Protein AF-A0A7S0YW14-F1 (afdb_monomer)

Radius of gyration: 17.93 Å; Cα contacts (8 Å, |Δi|>4): 152; chains: 1; bounding box: 50×51×45 Å

Solvent-accessible surface area (backbone atoms only — not comparable to full-atom values): 6586 Å² total; per-residue (Å²): 134,86,86,82,84,74,94,81,81,84,71,78,81,63,76,82,72,55,86,78,50,32,82,62,97,56,92,57,55,74,37,61,29,30,43,82,44,90,97,50,96,56,66,44,50,29,31,27,58,33,33,28,51,52,94,77,30,90,44,63,33,88,90,76,75,38,75,34,35,38,36,33,27,44,46,72,52,85,93,49,74,70,47,76,38,43,66,72,53,52,56,52,15,32,53,49,29,52,54,52,53,53,56,56,58,78,73,108

Secondary structure (DSSP, 8-state):
------------------TT-BSSS-TTTT-EEEE--TT-SSPEEEEEEEEE-TTT---B-TTTSSB--EEEEEESSTTSPPEEEEHHHHHHHHHHHHHHHHHHHTT-

Foldseek 3Di:
DDDDDDDDDPPPPPQPPPPQWDQDDDPQAQAKFWADDPPDPGTFIWGFRTKRDQVRAPDQDPVPRHRFIWTWTDTPPPVDRIDIDGPVRSVVRSVVVVVVVVVVVVVD

Sequence (108 aa):
GEGGAARALVESLEDEVDED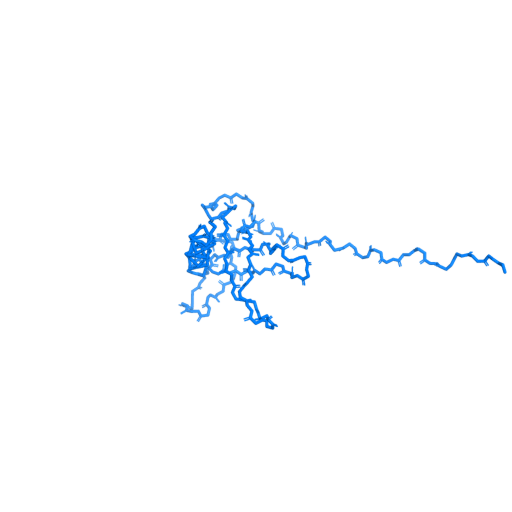FQTTGSQYLGKRVRIAVQGRAKQCEGTVKWYLPLETSDYISEHTGKQAALWRVKFDDPELTNQDVEEFEVRQAMVDWAKAEAQRRSKT

Organism: NCBI:txid464990

Nearest PDB structures (foldseek):
  6vyj-assembly1_A  TM=5.681E-01  e=5.576E-02  Homo sapiens
  7xpk-assembly2_C  TM=5.532E-01  e=7.025E-01  Oryza sativa Japonica Group

Structure (mmCIF, N/CA/C/O backbone):
data_AF-A0A7S0YW14-F1
#
_entry.id   AF-A0A7S0YW14-F1
#
loop_
_atom_site.group_PDB
_atom_site.id
_atom_site.type_symbol
_atom_site.label_atom_id
_atom_site.label_alt_id
_atom_site.label_comp_id
_atom_site.label_asym_id
_atom_site.label_entity_id
_atom_site.label_seq_id
_atom_site.pdbx_PDB_ins_code
_atom_site.Cartn_x
_atom_site.Cartn_y
_atom_site.Cartn_z
_atom_site.occupancy
_atom_site.B_iso_or_equiv
_atom_site.auth_seq_id
_atom_site.auth_comp_id
_atom_site.auth_asym_id
_atom_site.auth_atom_id
_atom_site.pdbx_PDB_model_num
ATOM 1 N N . GLY A 1 1 ? 37.634 -36.230 -0.425 1.00 38.38 1 GLY A N 1
ATOM 2 C CA . GLY A 1 1 ? 36.353 -36.905 -0.672 1.00 38.38 1 GLY A CA 1
ATOM 3 C C . GLY A 1 1 ? 35.489 -36.684 0.538 1.00 38.38 1 GLY A C 1
ATOM 4 O O . GLY A 1 1 ? 36.036 -36.747 1.626 1.00 38.38 1 GLY A O 1
ATOM 5 N N . GLU A 1 2 ? 34.207 -36.416 0.284 1.00 40.09 2 GLU A N 1
ATOM 6 C CA . GLU A 1 2 ? 33.093 -36.367 1.246 1.00 40.09 2 GLU A CA 1
ATOM 7 C C . GLU A 1 2 ? 33.162 -35.184 2.235 1.00 40.09 2 GLU A C 1
ATOM 9 O O . GLU A 1 2 ? 34.087 -35.056 3.019 1.00 40.09 2 GLU A O 1
ATOM 14 N N . GLY A 1 3 ? 32.270 -34.195 2.213 1.00 43.06 3 GLY A N 1
ATOM 15 C CA . GLY A 1 3 ? 30.886 -34.179 1.748 1.00 43.06 3 GLY A CA 1
ATOM 16 C C . GLY A 1 3 ? 29.997 -33.906 2.959 1.00 43.06 3 GLY A C 1
ATOM 17 O O . GLY A 1 3 ? 29.958 -34.716 3.874 1.00 43.06 3 GLY A O 1
ATOM 18 N N . GLY A 1 4 ? 29.297 -32.768 2.961 1.00 43.59 4 GLY A N 1
ATOM 19 C CA . GLY A 1 4 ? 28.251 -32.488 3.950 1.00 43.59 4 GLY A CA 1
ATOM 20 C C . GLY A 1 4 ? 28.549 -31.355 4.931 1.00 43.59 4 GLY A C 1
ATOM 21 O O . GLY A 1 4 ? 28.349 -31.517 6.129 1.00 43.59 4 GLY A O 1
ATOM 22 N N . ALA A 1 5 ? 28.978 -30.188 4.444 1.00 50.59 5 ALA A N 1
ATOM 23 C CA . ALA A 1 5 ? 28.853 -28.965 5.230 1.00 50.59 5 ALA A CA 1
ATOM 24 C C . ALA A 1 5 ? 27.425 -28.415 5.080 1.00 50.59 5 ALA A C 1
ATOM 26 O O . ALA A 1 5 ? 27.030 -27.966 4.008 1.00 50.59 5 ALA A O 1
ATOM 27 N N . ALA A 1 6 ? 26.678 -28.501 6.179 1.00 50.09 6 ALA A N 1
ATOM 28 C CA . ALA A 1 6 ? 25.626 -27.574 6.587 1.00 50.09 6 ALA A CA 1
ATOM 29 C C . ALA A 1 6 ? 24.514 -27.261 5.566 1.00 50.09 6 ALA A C 1
ATOM 31 O O . ALA A 1 6 ? 24.421 -26.184 4.985 1.00 50.09 6 ALA A O 1
ATOM 32 N N . ARG A 1 7 ? 23.564 -28.193 5.478 1.00 52.81 7 ARG A N 1
ATOM 33 C CA . ARG A 1 7 ? 22.149 -27.871 5.264 1.00 52.81 7 ARG A CA 1
ATOM 34 C C . ARG A 1 7 ? 21.638 -27.176 6.538 1.00 52.81 7 ARG A C 1
ATOM 36 O O . ARG A 1 7 ? 21.420 -27.873 7.520 1.00 52.81 7 ARG A O 1
ATOM 43 N N . ALA A 1 8 ? 21.498 -25.850 6.539 1.00 51.41 8 ALA A N 1
ATOM 44 C CA . ALA A 1 8 ? 20.582 -25.088 7.405 1.00 51.41 8 ALA A CA 1
ATOM 45 C C . ALA A 1 8 ? 20.823 -23.583 7.224 1.00 51.41 8 ALA A C 1
ATOM 47 O O . ALA A 1 8 ? 21.791 -23.058 7.759 1.00 51.41 8 ALA A O 1
ATOM 48 N N . LEU A 1 9 ? 19.954 -22.933 6.448 1.00 46.62 9 LEU A N 1
ATOM 49 C CA . LEU A 1 9 ? 19.482 -21.547 6.607 1.00 46.62 9 LEU A CA 1
ATOM 50 C C . LEU A 1 9 ? 18.538 -21.258 5.429 1.00 46.62 9 LEU A C 1
ATOM 52 O O . LEU A 1 9 ? 18.777 -20.408 4.582 1.00 46.62 9 LEU A O 1
ATOM 56 N N . VAL A 1 10 ? 17.464 -22.047 5.341 1.00 50.62 10 VAL A N 1
ATOM 57 C CA . VAL A 1 10 ? 16.211 -21.499 4.817 1.00 50.62 10 VAL A CA 1
ATOM 58 C C . VAL A 1 10 ? 15.578 -20.875 6.048 1.00 50.62 10 VAL A C 1
ATOM 60 O O . VAL A 1 10 ? 14.824 -21.525 6.763 1.00 50.62 10 VAL A O 1
ATOM 63 N N . GLU A 1 11 ? 16.052 -19.681 6.393 1.00 47.19 11 GLU A N 1
ATOM 64 C CA . GLU A 1 11 ? 15.352 -18.825 7.339 1.00 47.19 11 GLU A CA 1
ATOM 65 C C . GLU A 1 11 ? 14.028 -18.495 6.652 1.00 47.19 1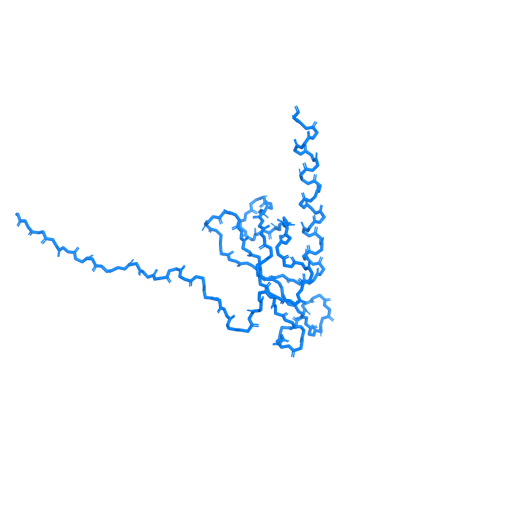1 GLU A C 1
ATOM 67 O O . GLU A 1 11 ? 14.019 -17.943 5.550 1.00 47.19 11 GLU A O 1
ATOM 72 N N . SER A 1 12 ? 12.939 -19.016 7.216 1.00 47.25 12 SER A N 1
ATOM 73 C CA . SER A 1 12 ? 11.574 -18.821 6.748 1.00 47.25 12 SER A CA 1
ATOM 74 C C . SER A 1 12 ? 11.333 -17.341 6.451 1.00 47.25 12 SER A C 1
ATOM 76 O O . SER A 1 12 ? 11.064 -16.561 7.354 1.00 47.25 12 SER A O 1
ATOM 78 N N . LEU A 1 13 ? 11.371 -16.968 5.169 1.00 49.25 13 LEU A N 1
ATOM 79 C CA . LEU A 1 13 ? 10.756 -15.752 4.624 1.00 49.25 13 LEU A CA 1
ATOM 80 C C . LEU A 1 13 ? 9.229 -15.915 4.616 1.00 49.25 13 LEU A C 1
ATOM 82 O O . LEU A 1 13 ? 8.556 -15.696 3.607 1.00 49.25 13 LEU A O 1
ATOM 86 N N . GLU A 1 14 ? 8.678 -16.393 5.724 1.00 51.53 14 GLU A N 1
ATOM 87 C CA . GLU A 1 14 ? 7.260 -16.264 5.981 1.00 51.53 14 GLU A CA 1
ATOM 88 C C . GLU A 1 14 ? 7.083 -14.778 6.268 1.00 51.53 14 GLU A C 1
ATOM 90 O O . GLU A 1 14 ? 7.510 -14.304 7.314 1.00 51.53 14 GLU A O 1
ATOM 95 N N . ASP A 1 15 ? 6.583 -14.041 5.263 1.00 54.50 15 ASP A N 1
ATOM 96 C CA . ASP A 1 15 ? 5.990 -12.711 5.420 1.00 54.50 15 ASP A CA 1
ATOM 97 C C . ASP A 1 15 ? 5.338 -12.684 6.815 1.00 54.50 15 ASP A C 1
ATOM 99 O O . ASP A 1 15 ? 4.329 -13.368 6.990 1.00 54.50 15 ASP A O 1
ATOM 103 N N . GLU A 1 16 ? 5.932 -12.008 7.809 1.00 53.94 16 GLU A N 1
ATOM 104 C CA . GLU A 1 16 ? 5.355 -11.903 9.153 1.00 53.94 16 GLU A CA 1
ATOM 105 C C . GLU A 1 16 ? 4.015 -11.182 8.994 1.00 53.94 16 GLU A C 1
ATOM 107 O O . GLU A 1 16 ? 3.923 -9.952 8.903 1.00 53.94 16 GLU A O 1
ATOM 112 N N . VAL A 1 17 ? 2.956 -11.976 8.829 1.00 59.25 17 VAL A N 1
ATOM 113 C CA . VAL A 1 17 ? 1.585 -11.500 8.844 1.00 59.25 17 VAL A CA 1
ATOM 114 C C . VAL A 1 17 ? 1.325 -11.176 10.296 1.00 59.25 17 VAL A C 1
ATOM 116 O O . VAL A 1 17 ? 0.960 -12.041 11.083 1.00 59.25 17 VAL A O 1
ATOM 119 N N . ASP A 1 18 ? 1.610 -9.926 10.624 1.00 74.38 18 ASP A N 1
ATOM 120 C CA . ASP A 1 18 ? 1.223 -9.292 11.868 1.00 74.38 18 ASP A CA 1
ATOM 121 C C . ASP A 1 18 ? -0.231 -9.683 12.190 1.00 74.38 18 ASP A C 1
ATOM 123 O O . ASP A 1 18 ? -1.120 -9.520 11.343 1.00 74.38 18 ASP A O 1
ATOM 127 N N . GLU A 1 19 ? -0.444 -10.313 13.351 1.00 77.81 19 GLU A N 1
ATOM 128 C CA . GLU A 1 19 ? -1.689 -11.021 13.693 1.00 77.81 19 GLU A CA 1
ATOM 129 C C . GLU A 1 19 ? -2.909 -10.084 13.692 1.00 77.81 19 GLU A C 1
ATOM 131 O O . GLU A 1 19 ? -4.045 -10.532 13.513 1.00 77.81 19 GLU A O 1
ATOM 136 N N . ASP A 1 20 ? -2.672 -8.777 13.807 1.00 88.44 20 ASP A N 1
ATOM 137 C CA . ASP A 1 20 ? -3.699 -7.737 13.820 1.00 88.44 20 ASP A CA 1
ATOM 138 C C . ASP A 1 20 ? -4.260 -7.406 12.424 1.00 88.44 20 ASP A C 1
ATOM 140 O O . ASP A 1 20 ? -5.335 -6.807 12.288 1.00 88.44 20 ASP A O 1
ATOM 144 N N . PHE A 1 21 ? -3.574 -7.818 11.354 1.00 94.75 21 PHE A N 1
ATOM 145 C CA . PHE A 1 21 ? -3.999 -7.548 9.985 1.00 94.75 21 PHE A CA 1
ATOM 146 C C . PHE A 1 21 ? -5.050 -8.550 9.492 1.00 94.75 21 PHE A C 1
ATOM 148 O O . PHE A 1 21 ? -4.829 -9.752 9.342 1.00 94.75 21 PHE A O 1
ATOM 155 N N . GLN A 1 22 ? -6.208 -8.021 9.109 1.00 96.44 22 GLN A N 1
ATOM 156 C CA . GLN A 1 22 ? -7.346 -8.790 8.625 1.00 96.44 22 GLN A CA 1
ATOM 157 C C . GLN A 1 22 ? -7.284 -9.014 7.110 1.00 96.44 22 GLN A C 1
ATOM 159 O O . GLN A 1 22 ? -6.816 -8.176 6.338 1.00 96.44 22 GLN A O 1
ATOM 164 N N . THR A 1 23 ? -7.834 -10.140 6.655 1.00 96.50 23 THR A N 1
ATOM 165 C CA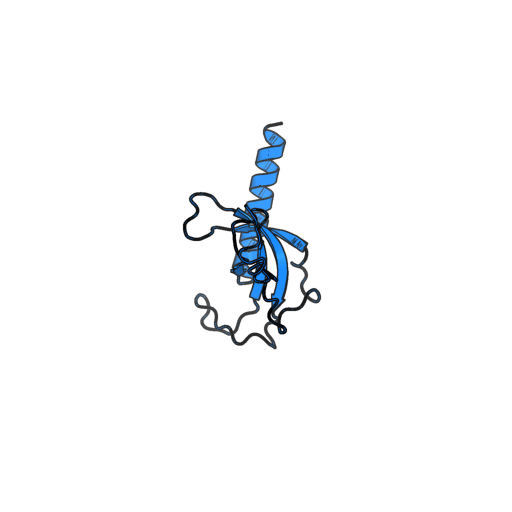 . THR A 1 23 ? -7.975 -10.482 5.224 1.00 96.50 23 THR A CA 1
ATOM 166 C C . THR A 1 23 ? -9.403 -10.290 4.699 1.00 96.50 23 THR A C 1
ATOM 168 O O . THR A 1 23 ? -9.705 -10.621 3.552 1.00 96.50 23 THR A O 1
ATOM 171 N N . THR A 1 24 ? -10.288 -9.721 5.523 1.00 96.00 24 THR A N 1
ATOM 172 C CA . THR A 1 24 ? -11.688 -9.393 5.210 1.00 96.00 24 THR A CA 1
ATOM 173 C C . THR A 1 24 ? -12.069 -8.032 5.806 1.00 96.00 24 THR A C 1
ATOM 175 O O . THR A 1 24 ? -11.285 -7.436 6.532 1.00 96.00 24 THR A O 1
ATOM 178 N N . GLY A 1 25 ? -13.267 -7.520 5.502 1.00 95.75 25 GLY A N 1
ATOM 179 C CA . GLY A 1 25 ? -13.813 -6.312 6.149 1.00 95.75 25 GLY A CA 1
ATOM 180 C C . GLY A 1 25 ? -13.523 -4.983 5.439 1.00 95.75 25 GLY A C 1
ATOM 181 O O . GLY A 1 25 ? -14.199 -3.998 5.707 1.00 95.75 25 GLY A O 1
ATOM 182 N N . SER A 1 26 ? -12.609 -4.959 4.465 1.00 97.31 26 SER A N 1
ATOM 183 C CA . SER A 1 26 ? -12.321 -3.778 3.639 1.00 97.31 26 SER A CA 1
ATOM 184 C C . SER A 1 26 ? -12.696 -3.989 2.168 1.00 97.31 26 SER A C 1
ATOM 186 O O . SER A 1 26 ? -12.345 -4.997 1.553 1.00 97.31 26 SER A O 1
ATOM 188 N N . GLN A 1 27 ? -13.334 -2.985 1.558 1.00 97.75 27 GLN A N 1
ATOM 189 C CA . GLN A 1 27 ? -13.665 -2.970 0.124 1.00 97.75 27 GLN A CA 1
ATOM 190 C C . GLN A 1 27 ? -12.439 -2.890 -0.807 1.00 97.75 27 GLN A C 1
ATOM 192 O O . GLN A 1 27 ? -12.550 -3.151 -2.010 1.00 97.75 27 GLN A O 1
ATOM 197 N N . TYR A 1 28 ? -11.278 -2.503 -0.270 1.00 98.25 28 TYR A N 1
ATOM 198 C CA . TYR A 1 28 ? -10.045 -2.364 -1.044 1.00 98.25 28 TYR A CA 1
ATOM 199 C C . TYR A 1 28 ? -9.241 -3.665 -1.124 1.00 98.25 28 TYR A C 1
ATOM 201 O O . TYR A 1 28 ? -8.318 -3.754 -1.928 1.00 98.25 28 TYR A O 1
ATOM 209 N N . LEU A 1 29 ? -9.597 -4.692 -0.349 1.00 98.31 29 LEU A N 1
ATOM 210 C CA . LEU A 1 29 ? -8.938 -5.996 -0.415 1.00 98.31 29 LEU A CA 1
ATOM 211 C C . LEU A 1 29 ? -9.067 -6.607 -1.821 1.00 98.31 29 LEU A C 1
ATOM 213 O O . LEU A 1 29 ? -10.120 -6.559 -2.460 1.00 98.31 29 LEU A O 1
ATOM 217 N N . GLY A 1 30 ? -7.962 -7.153 -2.329 1.00 98.12 30 GLY A N 1
ATOM 218 C CA . GLY A 1 30 ? -7.853 -7.718 -3.675 1.00 98.12 30 GLY A CA 1
ATOM 219 C C . GLY A 1 30 ? -7.749 -6.686 -4.803 1.00 98.12 30 GLY A C 1
ATOM 220 O O . GLY A 1 30 ? -7.597 -7.075 -5.963 1.00 98.12 30 GLY A O 1
ATOM 221 N N . LYS A 1 31 ? -7.815 -5.379 -4.513 1.00 98.56 31 LYS A N 1
ATOM 222 C CA . LYS A 1 31 ? -7.655 -4.342 -5.539 1.00 98.56 31 LYS A CA 1
ATOM 223 C C . LYS A 1 31 ? -6.199 -4.224 -5.972 1.00 98.56 31 LYS A C 1
ATOM 225 O O . LYS A 1 31 ? -5.270 -4.374 -5.178 1.00 98.56 31 LYS A O 1
ATOM 230 N N . ARG A 1 32 ? -6.030 -3.935 -7.261 1.00 98.62 32 ARG A N 1
ATOM 231 C CA . ARG A 1 32 ? -4.740 -3.652 -7.880 1.00 98.62 32 ARG A CA 1
ATOM 232 C C . ARG A 1 32 ? -4.368 -2.197 -7.650 1.00 98.62 32 ARG A C 1
ATOM 234 O O . ARG A 1 32 ? -5.201 -1.306 -7.817 1.00 98.62 32 ARG A O 1
ATOM 241 N N . VAL A 1 33 ? -3.119 -1.986 -7.273 1.00 98.56 33 VAL A N 1
ATOM 242 C CA . VAL A 1 33 ? -2.575 -0.677 -6.921 1.00 98.56 33 VAL A CA 1
ATOM 243 C C . VAL A 1 33 ? -1.232 -0.471 -7.596 1.00 98.56 33 VAL A C 1
ATOM 245 O O . VAL A 1 33 ? -0.547 -1.427 -7.967 1.00 98.56 33 VAL A O 1
ATOM 248 N N . ARG A 1 34 ? -0.864 0.797 -7.758 1.00 98.06 34 ARG A N 1
ATOM 249 C CA . ARG A 1 34 ? 0.441 1.216 -8.247 1.00 98.06 34 ARG A CA 1
ATOM 250 C C . ARG A 1 34 ? 1.001 2.294 -7.320 1.00 98.06 34 ARG A C 1
ATOM 252 O O . ARG A 1 34 ? 0.414 3.364 -7.222 1.00 98.06 34 ARG A O 1
ATOM 259 N N . ILE A 1 35 ? 2.099 1.993 -6.629 1.00 96.25 35 ILE A N 1
ATOM 260 C CA . ILE A 1 35 ? 2.623 2.778 -5.497 1.00 96.25 35 ILE A CA 1
ATOM 261 C C . ILE A 1 35 ? 4.090 3.142 -5.738 1.00 96.25 35 ILE A C 1
ATOM 263 O O . ILE A 1 35 ? 4.839 2.380 -6.349 1.00 96.25 35 ILE A O 1
ATOM 267 N N . ALA A 1 36 ? 4.510 4.324 -5.288 1.00 95.44 36 ALA A N 1
ATOM 268 C CA . ALA A 1 36 ? 5.921 4.695 -5.266 1.00 95.44 36 ALA A CA 1
ATOM 269 C C . ALA A 1 36 ? 6.629 4.000 -4.095 1.00 95.44 36 ALA A C 1
ATOM 271 O O . ALA A 1 36 ? 6.206 4.140 -2.953 1.00 95.44 36 ALA A O 1
ATOM 272 N N . VAL A 1 37 ? 7.715 3.285 -4.384 1.00 94.12 37 VAL A N 1
ATOM 273 C CA . VAL A 1 37 ? 8.510 2.573 -3.376 1.00 94.12 37 VAL A CA 1
ATOM 274 C C . VAL A 1 37 ? 9.855 3.273 -3.233 1.00 94.12 37 VAL A C 1
ATOM 276 O O . VAL A 1 37 ? 10.507 3.584 -4.236 1.00 94.12 37 VAL A O 1
ATOM 279 N N . GLN A 1 38 ? 10.281 3.538 -1.998 1.00 90.81 38 GLN A N 1
ATOM 280 C CA . GLN A 1 38 ? 11.562 4.191 -1.736 1.00 90.81 38 GLN A CA 1
ATOM 281 C C . GLN A 1 38 ? 12.716 3.393 -2.364 1.00 90.81 38 GLN A C 1
ATOM 283 O O . GLN A 1 38 ? 12.764 2.169 -2.299 1.00 90.81 38 GLN A O 1
ATOM 288 N N . GLY A 1 39 ? 13.646 4.093 -3.019 1.00 91.75 39 GLY A N 1
ATOM 289 C CA . GLY A 1 39 ? 14.777 3.461 -3.708 1.00 91.75 39 GLY A CA 1
ATOM 290 C C . GLY A 1 39 ? 14.445 2.859 -5.079 1.00 91.75 39 GLY A C 1
ATOM 291 O O . GLY A 1 39 ? 15.358 2.440 -5.790 1.00 91.75 39 GLY A O 1
ATOM 292 N N . ARG A 1 40 ? 13.178 2.862 -5.514 1.00 92.75 40 ARG A N 1
ATOM 293 C CA . ARG A 1 40 ? 12.786 2.468 -6.874 1.00 92.75 40 ARG A CA 1
ATOM 294 C C . ARG A 1 40 ? 12.510 3.705 -7.730 1.00 92.75 40 ARG A C 1
ATOM 296 O O . ARG A 1 40 ? 11.788 4.616 -7.342 1.00 92.75 40 ARG A O 1
ATOM 303 N N . ALA A 1 41 ? 13.064 3.722 -8.943 1.00 91.75 41 ALA A N 1
ATOM 304 C CA . ALA A 1 41 ? 12.877 4.833 -9.885 1.00 91.75 41 ALA A CA 1
ATOM 305 C C . ALA A 1 41 ? 11.474 4.873 -10.522 1.00 91.75 41 ALA A C 1
ATOM 307 O O . ALA A 1 41 ? 11.065 5.890 -11.079 1.00 91.75 41 ALA A O 1
ATOM 308 N N . LYS A 1 42 ? 10.746 3.754 -10.495 1.00 93.06 42 LYS A N 1
ATOM 309 C CA . LYS A 1 42 ? 9.396 3.622 -11.051 1.00 93.06 42 LYS A CA 1
ATOM 310 C C . LYS A 1 42 ? 8.447 3.188 -9.945 1.00 93.06 42 LYS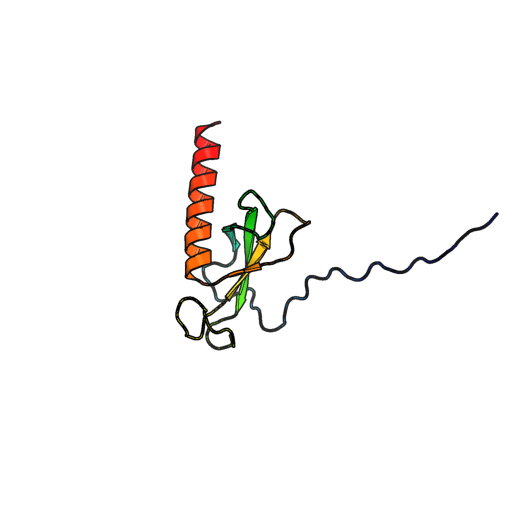 A C 1
ATOM 312 O O . LYS A 1 42 ? 8.851 2.453 -9.051 1.00 93.06 42 LYS A O 1
ATOM 317 N N . GLN A 1 43 ? 7.184 3.590 -10.063 1.00 95.12 43 GLN A N 1
ATOM 318 C CA . GLN A 1 43 ? 6.127 3.022 -9.233 1.00 95.12 43 GLN A CA 1
ATOM 319 C C . GLN A 1 43 ? 5.989 1.517 -9.497 1.00 95.12 43 GLN A C 1
ATOM 321 O O . GLN A 1 43 ? 6.032 1.081 -10.657 1.00 95.12 43 GLN A O 1
ATOM 326 N N . CYS A 1 44 ? 5.759 0.770 -8.428 1.00 97.44 44 CYS A N 1
ATOM 327 C CA . CYS A 1 44 ? 5.610 -0.674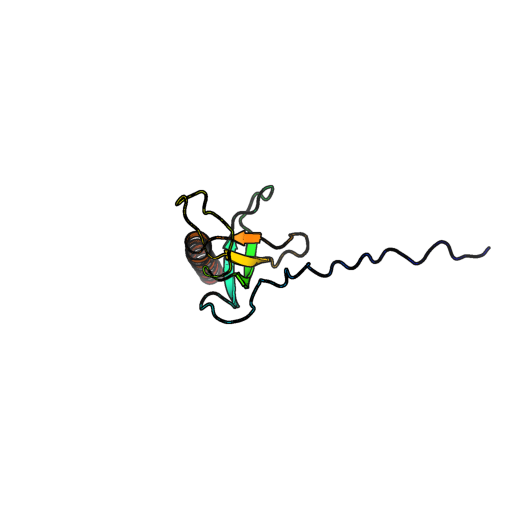 -8.404 1.00 97.44 44 CYS A CA 1
ATOM 328 C C . CYS A 1 44 ? 4.130 -1.052 -8.346 1.00 97.44 44 CYS A C 1
ATOM 330 O O . CYS A 1 44 ? 3.323 -0.358 -7.728 1.00 97.44 44 CYS A O 1
ATOM 332 N N . GLU A 1 45 ? 3.767 -2.136 -9.026 1.00 98.25 45 GLU A N 1
ATOM 333 C CA . GLU A 1 45 ? 2.406 -2.668 -8.995 1.00 98.25 45 GLU A CA 1
ATOM 334 C C . GLU A 1 45 ? 2.277 -3.734 -7.906 1.00 98.25 45 GLU A C 1
ATOM 336 O O . GLU A 1 45 ? 3.224 -4.464 -7.604 1.00 98.25 45 GLU A O 1
ATOM 341 N N . GLY A 1 46 ? 1.093 -3.814 -7.312 1.00 98.00 46 GLY A N 1
ATOM 342 C CA . GLY A 1 46 ? 0.804 -4.778 -6.266 1.00 98.00 46 GLY A CA 1
ATOM 343 C C . GLY A 1 46 ? -0.686 -4.964 -6.042 1.00 98.00 46 GLY A C 1
ATOM 344 O O . GLY A 1 46 ? -1.538 -4.454 -6.780 1.00 98.00 46 GLY A O 1
ATOM 345 N N . THR A 1 47 ? -0.996 -5.724 -5.001 1.00 98.50 47 THR A N 1
ATOM 346 C CA . THR A 1 47 ? -2.359 -6.049 -4.587 1.00 98.50 47 THR A CA 1
ATOM 347 C C . THR A 1 47 ? -2.524 -5.755 -3.107 1.00 98.50 47 THR A C 1
ATOM 349 O O . THR A 1 47 ? -1.708 -6.188 -2.298 1.00 98.50 47 THR A O 1
ATOM 352 N N . VAL A 1 48 ? -3.606 -5.077 -2.738 1.00 98.38 48 VAL A N 1
ATOM 353 C CA . VAL A 1 48 ? -3.987 -4.919 -1.330 1.00 98.38 48 VAL A CA 1
ATOM 354 C C . VAL A 1 48 ? -4.398 -6.289 -0.792 1.00 98.38 48 VAL A C 1
ATOM 356 O O . VAL A 1 48 ? -5.368 -6.881 -1.273 1.00 98.38 48 VAL A O 1
ATOM 359 N N . LYS A 1 49 ? -3.638 -6.829 0.159 1.00 97.69 49 LYS A N 1
ATOM 360 C CA . LYS A 1 49 ? -3.820 -8.196 0.670 1.00 97.69 49 LYS A CA 1
ATOM 361 C C . LYS A 1 49 ? -4.338 -8.230 2.096 1.00 97.69 49 LYS A C 1
ATOM 363 O O . LYS A 1 49 ? -5.108 -9.136 2.409 1.00 97.69 49 LYS A O 1
ATOM 368 N N . TRP A 1 50 ? -3.976 -7.236 2.899 1.00 97.69 50 TRP A N 1
ATOM 369 C CA . TRP A 1 50 ? -4.423 -7.147 4.279 1.00 97.69 50 TRP A CA 1
ATOM 370 C C . TRP A 1 50 ? -4.890 -5.742 4.647 1.00 97.69 50 TRP A C 1
ATOM 372 O O . TRP A 1 50 ? -4.610 -4.765 3.947 1.00 97.69 50 TRP A O 1
ATOM 382 N N . TYR A 1 51 ? -5.639 -5.672 5.738 1.00 97.50 51 TYR A N 1
ATOM 383 C CA . TYR A 1 51 ? -6.301 -4.484 6.241 1.00 97.50 51 TYR A CA 1
ATOM 384 C C . TYR A 1 51 ? -6.239 -4.459 7.768 1.00 97.50 51 TYR A C 1
ATOM 386 O O . TYR A 1 51 ? -6.694 -5.400 8.409 1.00 97.50 51 TYR A O 1
ATOM 394 N N . LEU A 1 52 ? -5.720 -3.377 8.334 1.00 97.25 52 LEU A N 1
ATOM 395 C CA . LEU A 1 52 ? -5.776 -3.077 9.757 1.00 97.25 52 LEU A CA 1
ATOM 396 C C . LEU A 1 52 ? -6.867 -2.015 9.981 1.00 97.25 52 LEU A C 1
ATOM 398 O O . LEU A 1 52 ? -6.685 -0.869 9.550 1.00 97.25 52 LEU A O 1
ATOM 402 N N . PRO A 1 53 ? -8.013 -2.374 10.590 1.00 96.75 53 PRO A N 1
ATOM 403 C CA . PRO A 1 53 ? -9.099 -1.434 10.841 1.00 96.75 53 PRO A CA 1
ATOM 404 C C . PRO A 1 53 ? -8.697 -0.262 11.724 1.00 96.75 53 PRO A C 1
ATOM 406 O O . PRO A 1 53 ? -7.773 -0.351 12.526 1.00 96.75 53 PRO A O 1
ATOM 409 N N . LEU A 1 54 ? -9.443 0.836 11.611 1.00 96.44 54 LEU A N 1
ATOM 410 C CA . LEU A 1 54 ? -9.204 2.035 12.413 1.00 96.44 54 LEU A CA 1
ATOM 411 C C . LEU A 1 54 ? -9.328 1.728 13.910 1.00 96.44 54 LEU A C 1
ATOM 413 O O . LEU A 1 54 ? -8.561 2.240 14.711 1.00 96.44 54 LEU A O 1
ATOM 417 N N . GLU A 1 55 ? -10.289 0.880 14.266 1.00 95.19 55 GLU A N 1
ATOM 418 C CA . GLU A 1 55 ? -10.641 0.503 15.632 1.00 95.19 55 GLU A CA 1
ATOM 419 C C . GLU A 1 55 ? -9.517 -0.232 16.366 1.00 95.19 55 GLU A C 1
ATOM 421 O O . GLU A 1 55 ? -9.470 -0.189 17.593 1.00 95.19 55 GLU A O 1
ATOM 426 N N . THR A 1 56 ? -8.634 -0.903 15.624 1.00 94.69 56 THR A N 1
ATOM 427 C CA . THR A 1 56 ? -7.514 -1.690 16.161 1.00 94.69 56 THR A CA 1
ATOM 428 C C . THR A 1 56 ? -6.152 -1.131 15.759 1.00 94.69 56 THR A C 1
ATOM 430 O O . THR A 1 56 ? -5.132 -1.677 16.154 1.00 94.69 56 THR A O 1
ATOM 433 N N . SER A 1 57 ? -6.110 -0.069 14.953 1.00 94.81 57 SER A N 1
ATOM 434 C CA . SER A 1 57 ? -4.863 0.522 14.477 1.00 94.81 57 SER A CA 1
ATOM 435 C C . SER A 1 57 ? -4.327 1.535 15.476 1.00 94.81 57 SER A C 1
ATOM 437 O O . SER A 1 57 ? -4.936 2.582 15.664 1.00 94.81 57 SER A O 1
ATOM 439 N N . ASP A 1 58 ? -3.147 1.309 16.040 1.00 94.81 58 ASP A N 1
ATOM 440 C CA . ASP A 1 58 ? -2.463 2.321 16.860 1.00 94.81 58 ASP A CA 1
ATOM 441 C C . ASP A 1 58 ? -1.671 3.346 16.019 1.00 94.81 58 ASP A C 1
ATOM 443 O O . ASP A 1 58 ? -0.980 4.216 16.556 1.00 94.81 58 ASP A O 1
ATOM 447 N N . TYR A 1 59 ? -1.768 3.277 14.686 1.00 95.88 59 TYR A N 1
ATOM 448 C CA . TYR A 1 59 ? -1.055 4.178 13.786 1.00 95.88 59 TYR A CA 1
ATOM 449 C C . TYR A 1 59 ? -1.681 5.578 13.751 1.00 95.88 59 TYR A C 1
ATOM 451 O O . TYR A 1 59 ? -2.878 5.744 13.495 1.00 95.88 59 TYR A O 1
ATOM 459 N N . ILE A 1 60 ? -0.841 6.601 13.939 1.00 97.31 60 ILE A N 1
ATOM 460 C CA . ILE A 1 60 ? -1.211 8.013 13.806 1.00 97.31 60 ILE A CA 1
ATOM 461 C C . ILE A 1 60 ? -0.706 8.538 12.462 1.00 97.31 60 ILE A C 1
ATOM 463 O O . ILE A 1 60 ? 0.496 8.644 12.238 1.00 97.31 60 ILE A O 1
ATOM 467 N N . SER A 1 61 ? -1.646 8.912 11.598 1.00 96.19 61 SER A N 1
ATOM 468 C CA . SER A 1 61 ? -1.399 9.508 10.286 1.00 96.19 61 SER A CA 1
ATOM 469 C C . SER A 1 61 ? -0.539 10.760 10.396 1.00 96.19 61 SER A C 1
ATOM 471 O O . SER A 1 61 ? -0.930 11.738 11.041 1.00 96.19 61 SER A O 1
ATOM 473 N N . GLU A 1 62 ? 0.590 10.779 9.693 1.00 95.25 62 GLU A N 1
ATOM 474 C CA . GLU A 1 62 ? 1.432 11.973 9.585 1.00 95.25 62 GLU A CA 1
ATOM 475 C C . GLU A 1 62 ? 0.733 13.089 8.791 1.00 95.25 62 GLU A C 1
ATOM 477 O O . GLU A 1 62 ? 0.997 14.272 9.007 1.00 95.25 62 GLU A O 1
ATOM 482 N N . HIS A 1 63 ? -0.200 12.733 7.898 1.00 92.56 63 HIS A N 1
ATOM 483 C CA . HIS A 1 63 ? -0.944 13.698 7.090 1.00 92.56 63 HIS A CA 1
ATOM 484 C C . HIS A 1 63 ? -2.052 14.405 7.879 1.00 92.56 63 HIS A C 1
ATOM 486 O O . HIS A 1 63 ? -2.303 15.595 7.681 1.00 92.56 63 HIS A O 1
ATOM 492 N N . THR A 1 64 ? -2.745 13.677 8.759 1.00 94.62 64 THR A N 1
ATOM 493 C CA . THR A 1 64 ? -3.950 14.1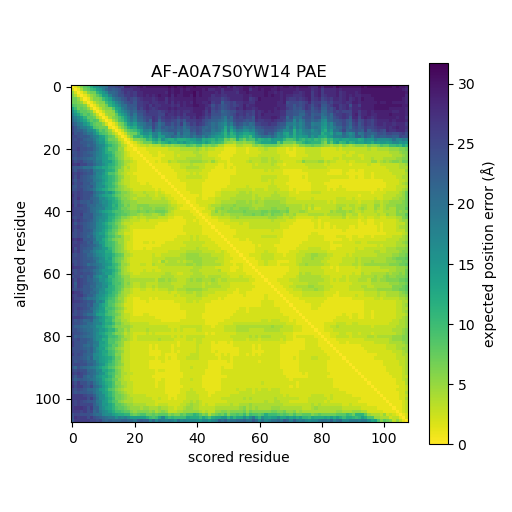86 9.439 1.00 94.62 64 THR A CA 1
ATOM 494 C C . THR A 1 64 ? -3.782 14.385 10.944 1.00 94.62 64 THR A C 1
ATOM 496 O O . THR A 1 64 ? -4.623 15.044 11.561 1.00 94.62 64 THR A O 1
ATOM 499 N N . GLY A 1 65 ? -2.726 13.830 11.546 1.00 96.44 65 GLY A N 1
ATOM 500 C CA . GLY A 1 65 ? -2.490 13.830 12.991 1.00 96.44 65 GLY A CA 1
ATOM 501 C C . GLY A 1 65 ? -3.499 12.995 13.785 1.00 96.44 65 GLY A C 1
ATOM 502 O O . GLY A 1 65 ? -3.646 13.195 14.990 1.00 96.44 65 GLY A O 1
ATOM 503 N N . LYS A 1 66 ? -4.246 12.108 13.121 1.00 96.69 66 LYS A N 1
ATOM 504 C CA . LYS A 1 66 ? -5.291 11.269 13.719 1.00 96.69 66 LYS A CA 1
ATOM 505 C C . LYS A 1 66 ? -4.977 9.797 13.510 1.00 96.69 66 LYS A C 1
ATOM 507 O O . LYS A 1 66 ? -4.232 9.442 12.602 1.00 96.69 66 LYS A O 1
ATOM 512 N N . GLN A 1 67 ? -5.597 8.960 14.333 1.00 97.50 67 GLN A N 1
ATOM 513 C CA . GLN A 1 67 ? -5.611 7.518 14.127 1.00 97.50 67 GLN A CA 1
ATOM 514 C C . GLN A 1 67 ? -6.096 7.196 12.707 1.00 97.50 67 GLN A C 1
ATOM 516 O O . GLN A 1 67 ? -7.049 7.822 12.225 1.00 97.50 67 GLN A O 1
ATOM 521 N N . ALA A 1 68 ? -5.438 6.252 12.040 1.00 97.56 68 ALA A N 1
ATOM 522 C CA . ALA A 1 68 ? -5.779 5.850 10.683 1.00 97.56 68 ALA A CA 1
ATOM 523 C C . ALA A 1 68 ? -5.743 4.332 10.523 1.00 97.56 68 ALA A C 1
ATOM 525 O O . ALA A 1 68 ? -4.887 3.648 11.078 1.00 97.56 68 ALA A O 1
ATOM 526 N N . ALA A 1 69 ? -6.677 3.816 9.729 1.00 97.75 69 ALA A N 1
ATOM 527 C CA . ALA A 1 69 ? -6.618 2.445 9.252 1.00 97.75 69 ALA A CA 1
ATOM 528 C C . ALA A 1 69 ? -5.477 2.286 8.236 1.00 97.75 69 ALA A C 1
ATOM 530 O O . ALA A 1 69 ? -5.150 3.235 7.515 1.00 97.75 69 ALA A O 1
ATOM 531 N N . LEU A 1 70 ? -4.922 1.079 8.144 1.00 98.00 70 LEU A N 1
ATOM 532 C CA . LEU A 1 70 ? -3.828 0.762 7.229 1.00 98.00 70 LEU A CA 1
ATOM 533 C C . LEU A 1 70 ? -4.202 -0.378 6.289 1.00 98.00 70 LEU A C 1
ATOM 535 O O . LEU A 1 70 ? -4.952 -1.292 6.628 1.00 98.00 70 LEU A O 1
ATOM 539 N N . TRP A 1 71 ? -3.637 -0.344 5.091 1.00 98.19 71 TRP A N 1
ATOM 540 C CA . TRP A 1 71 ? -3.751 -1.409 4.107 1.00 98.19 71 TRP A CA 1
ATOM 541 C C . TRP A 1 71 ? -2.369 -1.878 3.709 1.00 98.19 71 TRP A C 1
ATOM 543 O O . TRP A 1 71 ? -1.543 -1.081 3.273 1.00 98.19 71 TRP A O 1
ATOM 553 N N . ARG A 1 72 ? -2.148 -3.187 3.797 1.00 97.56 72 ARG A N 1
ATOM 554 C CA . ARG A 1 72 ? -0.878 -3.800 3.425 1.00 97.56 72 ARG A CA 1
ATOM 555 C C . ARG A 1 72 ? -0.933 -4.294 1.993 1.00 97.56 72 ARG A C 1
ATOM 557 O O . ARG A 1 72 ? -1.793 -5.104 1.612 1.00 97.56 72 ARG A O 1
ATOM 564 N N . VAL A 1 73 ? 0.004 -3.813 1.194 1.00 97.81 73 VAL A N 1
ATOM 565 C CA . VAL A 1 73 ? 0.146 -4.146 -0.218 1.00 97.81 73 VAL A CA 1
ATOM 566 C C . VAL A 1 73 ? 1.242 -5.180 -0.385 1.00 97.81 73 VAL A C 1
ATOM 568 O O . VAL A 1 73 ? 2.378 -4.958 0.022 1.00 97.81 73 VAL A O 1
ATOM 571 N N . LYS A 1 74 ? 0.895 -6.284 -1.049 1.00 97.12 74 LYS A N 1
ATOM 572 C CA . LYS A 1 74 ? 1.862 -7.248 -1.571 1.00 97.12 74 LYS A CA 1
ATOM 573 C C . LYS A 1 74 ? 2.241 -6.853 -2.989 1.00 97.12 74 LYS A C 1
ATOM 575 O O . LYS A 1 74 ? 1.364 -6.802 -3.859 1.00 97.12 74 LYS A O 1
ATOM 580 N N . PHE A 1 75 ? 3.515 -6.560 -3.216 1.00 97.50 75 PHE A N 1
ATOM 581 C CA . PHE A 1 75 ? 4.019 -6.233 -4.546 1.00 97.50 75 PHE A CA 1
ATOM 582 C C . PHE A 1 75 ? 4.135 -7.474 -5.429 1.00 97.50 75 PHE A C 1
ATOM 584 O O . PHE A 1 75 ? 4.272 -8.597 -4.947 1.00 97.50 75 PHE A O 1
ATOM 591 N N . ASP A 1 76 ? 4.068 -7.254 -6.740 1.00 96.88 76 ASP A N 1
ATOM 592 C CA . ASP A 1 76 ? 4.296 -8.316 -7.724 1.00 96.88 76 ASP A CA 1
ATOM 593 C C . ASP A 1 76 ? 5.783 -8.640 -7.903 1.00 96.88 76 ASP A C 1
ATOM 595 O O . ASP A 1 76 ? 6.127 -9.749 -8.304 1.00 96.88 76 ASP A O 1
ATOM 599 N N . ASP A 1 77 ? 6.654 -7.658 -7.652 1.00 95.25 77 ASP A N 1
ATOM 600 C CA . ASP A 1 77 ? 8.102 -7.847 -7.644 1.00 95.25 77 ASP A CA 1
ATOM 601 C C . ASP A 1 77 ? 8.489 -8.578 -6.346 1.00 95.25 77 ASP A C 1
ATOM 603 O O . ASP A 1 77 ? 8.319 -8.002 -5.269 1.00 95.25 77 ASP A O 1
ATOM 607 N N . PRO A 1 78 ? 8.990 -9.826 -6.417 1.00 92.50 78 PRO A N 1
ATOM 608 C CA . PRO A 1 78 ? 9.316 -10.616 -5.233 1.00 92.50 78 PRO A CA 1
ATOM 609 C C . PRO A 1 78 ? 10.528 -10.077 -4.460 1.00 92.50 78 PRO A C 1
ATOM 611 O O . PRO A 1 78 ? 10.763 -10.513 -3.339 1.00 92.50 78 PRO A O 1
ATOM 614 N N . GLU A 1 79 ? 11.303 -9.149 -5.032 1.00 92.94 79 GLU A N 1
ATOM 615 C CA . GLU A 1 79 ? 12.407 -8.480 -4.334 1.00 92.94 79 GLU A CA 1
ATOM 616 C C . GLU A 1 79 ? 11.929 -7.320 -3.444 1.00 92.94 79 GLU A C 1
ATOM 618 O O . GLU A 1 79 ? 12.740 -6.672 -2.781 1.00 92.94 79 GLU A O 1
ATOM 623 N N . LEU A 1 80 ? 10.630 -7.004 -3.456 1.00 92.25 80 LEU A N 1
ATOM 624 C CA . LEU A 1 80 ? 10.034 -5.970 -2.619 1.00 92.25 80 LEU A CA 1
ATOM 625 C C . LEU A 1 80 ? 9.269 -6.585 -1.450 1.00 92.25 80 LEU A C 1
ATOM 627 O O . LEU A 1 80 ? 8.416 -7.452 -1.629 1.00 92.25 80 LEU A O 1
ATOM 631 N N . THR A 1 81 ? 9.532 -6.066 -0.254 1.00 93.31 81 THR A N 1
ATOM 632 C CA . THR A 1 81 ? 8.727 -6.348 0.937 1.00 93.31 81 THR A CA 1
ATOM 633 C C . THR A 1 81 ? 7.375 -5.651 0.848 1.00 93.31 81 THR A C 1
ATOM 635 O O . THR A 1 81 ? 7.223 -4.663 0.129 1.00 93.31 81 THR A O 1
ATOM 638 N N . ASN A 1 82 ? 6.397 -6.127 1.617 1.00 94.44 82 ASN A N 1
ATOM 639 C CA . ASN A 1 82 ? 5.095 -5.472 1.701 1.00 94.44 82 ASN A CA 1
ATOM 640 C C . ASN A 1 82 ? 5.223 -4.017 2.184 1.00 94.44 82 ASN A C 1
ATOM 642 O O . ASN A 1 82 ? 6.170 -3.664 2.888 1.00 94.44 82 ASN A O 1
ATOM 646 N N . GLN A 1 83 ? 4.247 -3.189 1.819 1.00 95.31 83 GLN A N 1
ATOM 647 C CA . GLN A 1 83 ? 4.163 -1.800 2.267 1.00 95.31 83 GLN A CA 1
ATOM 648 C C . GLN A 1 83 ? 2.772 -1.503 2.818 1.00 95.31 83 GLN A C 1
ATOM 650 O O . GLN A 1 83 ? 1.769 -1.834 2.179 1.00 95.31 83 GLN A O 1
ATOM 655 N N . ASP A 1 84 ? 2.736 -0.845 3.972 1.00 96.88 84 ASP A N 1
ATOM 656 C CA . ASP A 1 84 ? 1.515 -0.328 4.580 1.00 96.88 84 ASP A CA 1
ATOM 657 C C . ASP A 1 84 ? 1.241 1.082 4.070 1.00 96.88 84 ASP A C 1
ATOM 659 O O . ASP A 1 84 ? 2.156 1.892 3.919 1.00 96.88 84 ASP A O 1
ATOM 663 N N . VAL A 1 85 ? -0.021 1.350 3.758 1.00 97.06 85 VAL A N 1
ATOM 664 C CA . VAL A 1 85 ? -0.477 2.627 3.208 1.00 97.06 85 VAL A CA 1
ATOM 665 C C . VAL A 1 85 ? -1.811 3.039 3.815 1.00 97.06 85 VAL A C 1
ATOM 667 O O . VAL A 1 85 ? -2.639 2.195 4.171 1.00 97.06 85 VAL A O 1
ATOM 670 N N . GLU A 1 86 ? -2.036 4.346 3.900 1.00 97.94 86 GLU A N 1
ATOM 671 C CA . GLU A 1 86 ? -3.288 4.932 4.375 1.00 97.94 86 GLU A CA 1
ATOM 672 C C . GLU A 1 86 ? -4.392 4.881 3.301 1.00 97.94 86 GLU A C 1
ATOM 674 O O . GLU A 1 86 ? -4.148 4.662 2.110 1.00 97.94 86 GLU A O 1
ATOM 679 N N . GLU A 1 87 ? -5.644 5.145 3.692 1.00 97.38 87 GLU A N 1
ATOM 680 C CA . GLU A 1 87 ? -6.791 5.045 2.776 1.00 97.38 87 GLU A CA 1
ATOM 681 C C . GLU A 1 87 ? -6.629 5.937 1.536 1.00 97.38 87 GLU A C 1
ATOM 683 O O . GLU A 1 87 ? -6.906 5.528 0.402 1.00 97.38 87 GLU A O 1
ATOM 688 N N . PHE A 1 88 ? -6.198 7.184 1.745 1.00 96.88 88 PHE A N 1
ATOM 689 C CA . PHE A 1 88 ? -6.073 8.143 0.653 1.00 96.88 88 PHE A CA 1
ATOM 690 C C . PHE A 1 88 ? -4.996 7.711 -0.350 1.00 96.88 88 PHE A C 1
ATOM 692 O O . PHE A 1 88 ? -5.175 7.913 -1.555 1.00 96.88 88 PHE A O 1
ATOM 699 N N . GLU A 1 89 ? -3.936 7.059 0.127 1.00 97.69 89 GLU A N 1
ATOM 700 C CA . GLU A 1 89 ? -2.861 6.512 -0.694 1.00 97.69 89 GLU A CA 1
ATOM 701 C C . GLU A 1 89 ? -3.336 5.298 -1.491 1.00 97.69 89 GLU A C 1
ATOM 703 O O . GLU A 1 89 ? -3.110 5.249 -2.700 1.00 97.69 89 GLU A O 1
ATOM 708 N N . VAL A 1 90 ? -4.081 4.367 -0.877 1.00 97.69 90 VAL A N 1
ATOM 709 C CA . VAL A 1 90 ? -4.686 3.220 -1.583 1.00 97.69 90 VAL A CA 1
ATOM 710 C C . VA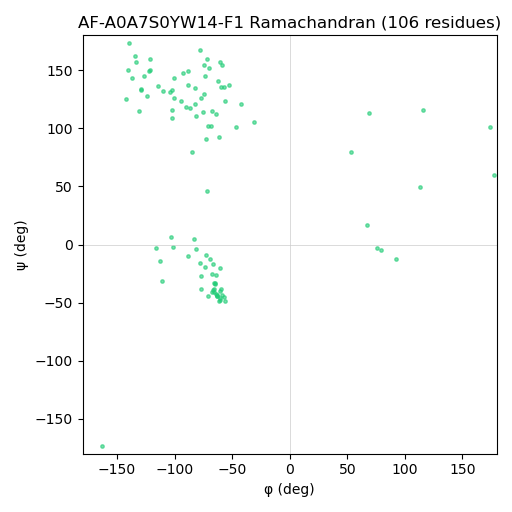L A 1 90 ? -5.572 3.700 -2.726 1.00 97.69 90 VAL A C 1
ATOM 712 O O . VAL A 1 90 ? -5.445 3.235 -3.861 1.00 97.69 90 VAL A O 1
ATOM 715 N N . ARG A 1 91 ? -6.459 4.663 -2.455 1.00 98.12 91 ARG A N 1
ATOM 716 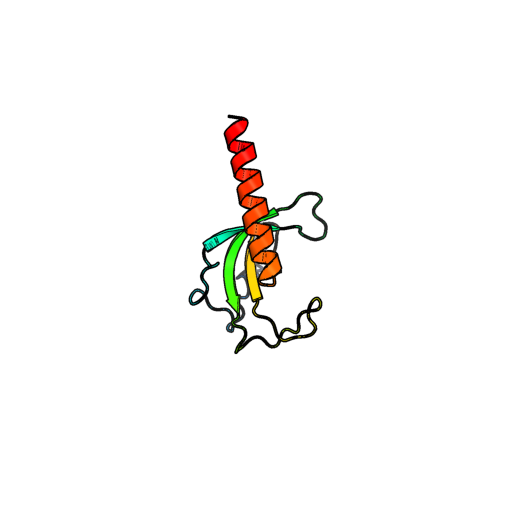C CA . ARG A 1 91 ? -7.363 5.216 -3.472 1.00 98.12 91 ARG A CA 1
ATOM 717 C C . ARG A 1 91 ? -6.593 5.853 -4.624 1.00 98.12 91 ARG A C 1
ATOM 719 O O . ARG A 1 91 ? -6.926 5.607 -5.784 1.00 98.12 91 ARG A O 1
ATOM 726 N N . GLN A 1 92 ? -5.571 6.654 -4.323 1.00 98.00 92 GLN A N 1
ATOM 727 C CA . GLN A 1 92 ? -4.740 7.272 -5.355 1.00 98.00 92 GLN A CA 1
ATOM 728 C C . GLN A 1 92 ? -3.979 6.211 -6.162 1.00 98.00 92 GLN A C 1
ATOM 730 O O . GLN A 1 92 ? -3.967 6.260 -7.392 1.00 98.00 92 GLN A O 1
ATOM 735 N N . ALA A 1 93 ? -3.434 5.196 -5.496 1.00 98.06 93 ALA A N 1
ATOM 736 C CA . ALA A 1 93 ? -2.704 4.106 -6.126 1.00 98.06 93 ALA A CA 1
ATOM 737 C C . ALA A 1 93 ? -3.588 3.241 -7.040 1.00 98.06 93 ALA A C 1
ATOM 739 O O . ALA A 1 93 ? -3.123 2.752 -8.073 1.00 98.06 93 ALA A O 1
ATOM 740 N N . MET A 1 94 ? -4.872 3.068 -6.710 1.00 98.38 94 MET A N 1
ATOM 741 C CA . MET A 1 94 ? -5.851 2.421 -7.593 1.00 98.38 94 MET A CA 1
ATOM 742 C C . MET A 1 94 ? -6.110 3.249 -8.859 1.00 98.38 94 MET A C 1
ATOM 744 O O . MET A 1 94 ? -6.197 2.694 -9.957 1.00 98.38 94 MET A O 1
ATOM 748 N N . VAL A 1 95 ? -6.214 4.576 -8.729 1.00 98.19 95 VAL A N 1
ATOM 749 C CA . VAL A 1 95 ? -6.364 5.486 -9.877 1.00 98.19 95 VAL A CA 1
ATOM 750 C C . VAL A 1 95 ? -5.130 5.425 -10.778 1.00 98.19 95 VAL A C 1
ATOM 752 O O . VAL A 1 95 ? -5.262 5.338 -12.001 1.00 98.19 95 VAL A O 1
ATOM 755 N N . ASP A 1 96 ? -3.935 5.433 -10.192 1.00 97.69 96 ASP A N 1
ATOM 756 C CA . ASP A 1 96 ? -2.674 5.362 -10.933 1.00 97.69 96 ASP A CA 1
ATOM 757 C C . ASP A 1 96 ? -2.511 4.018 -11.653 1.00 97.69 96 ASP A C 1
ATOM 759 O O . ASP A 1 96 ? -2.085 3.984 -12.814 1.00 97.69 96 ASP A O 1
ATOM 763 N N . TRP A 1 97 ? -2.933 2.918 -11.021 1.00 97.75 97 TRP A N 1
ATOM 764 C CA . TRP A 1 97 ? -3.000 1.609 -11.665 1.00 97.75 97 TRP A CA 1
ATOM 765 C C . TRP A 1 97 ? -3.964 1.609 -12.858 1.00 97.75 97 TRP A C 1
ATOM 767 O O . TRP A 1 97 ? -3.580 1.212 -13.959 1.00 97.75 97 TRP A O 1
ATOM 777 N N . ALA A 1 98 ? -5.185 2.124 -12.688 1.00 97.50 98 ALA A N 1
ATOM 778 C CA . ALA A 1 98 ? -6.181 2.170 -13.759 1.00 97.50 98 ALA A CA 1
ATOM 779 C C . ALA A 1 98 ? -5.709 3.005 -14.964 1.00 97.50 98 ALA A C 1
ATOM 781 O O . ALA A 1 98 ? -5.899 2.609 -16.116 1.00 97.50 98 ALA A O 1
ATOM 782 N N . LYS A 1 99 ? -5.036 4.138 -14.718 1.00 97.19 99 LYS A N 1
ATOM 783 C CA . LYS A 1 99 ? -4.420 4.956 -15.776 1.00 97.19 99 LYS A CA 1
ATOM 784 C C . LYS A 1 99 ? -3.325 4.193 -16.518 1.00 97.19 99 LYS A C 1
ATOM 786 O O . LYS A 1 99 ? -3.259 4.264 -17.745 1.00 97.19 99 LYS A O 1
ATOM 791 N N . ALA A 1 100 ? -2.467 3.478 -15.793 1.00 95.31 100 ALA A N 1
ATOM 792 C CA . ALA A 1 100 ? -1.398 2.679 -16.383 1.00 95.31 100 ALA A CA 1
ATOM 793 C C . ALA A 1 100 ? -1.954 1.547 -17.260 1.00 95.31 100 ALA A C 1
ATOM 795 O O . ALA A 1 100 ? -1.490 1.349 -18.382 1.00 95.31 100 ALA A O 1
ATOM 796 N N . GLU A 1 101 ? -2.983 0.855 -16.773 1.00 96.06 101 GLU A N 1
ATOM 797 C CA . GLU A 1 101 ? -3.688 -0.209 -17.486 1.00 96.06 101 GLU A CA 1
ATOM 798 C C . GLU A 1 101 ? -4.321 0.308 -18.785 1.00 96.06 101 GLU A C 1
ATOM 800 O O . GLU A 1 101 ? -4.113 -0.273 -19.852 1.00 96.06 101 GLU A O 1
ATOM 805 N N . ALA A 1 102 ? -5.026 1.443 -18.729 1.00 95.81 102 ALA A N 1
ATOM 806 C CA . ALA A 1 102 ? -5.616 2.067 -19.912 1.00 95.81 102 ALA A CA 1
ATOM 807 C C . ALA A 1 102 ? -4.551 2.421 -20.964 1.00 95.81 102 ALA A C 1
ATOM 809 O O . ALA A 1 102 ? -4.717 2.122 -22.144 1.00 95.81 102 ALA A O 1
ATOM 810 N N . GLN A 1 103 ? -3.418 2.989 -20.539 1.00 94.62 103 GLN A N 1
ATOM 811 C CA . GLN A 1 103 ? -2.312 3.312 -21.444 1.00 94.62 103 GLN A CA 1
ATOM 812 C C . GLN A 1 103 ? -1.670 2.074 -22.080 1.00 94.62 103 GLN A C 1
ATOM 814 O O . GLN A 1 103 ? -1.217 2.157 -23.220 1.00 94.62 103 GLN A O 1
ATOM 819 N N . ARG A 1 104 ? -1.601 0.943 -21.365 1.00 93.69 104 ARG A N 1
ATOM 820 C CA . ARG A 1 104 ? -1.089 -0.324 -21.914 1.00 93.69 104 ARG A CA 1
ATOM 821 C C . ARG A 1 104 ? -2.028 -0.876 -22.989 1.00 93.69 104 ARG A C 1
ATOM 823 O O . ARG A 1 104 ? -1.557 -1.288 -24.045 1.00 93.69 104 ARG A O 1
ATOM 830 N N . ARG A 1 105 ? -3.343 -0.789 -22.767 1.00 90.00 105 ARG A N 1
ATOM 831 C CA . ARG A 1 105 ? -4.365 -1.232 -23.730 1.00 90.00 105 ARG A CA 1
ATOM 832 C C . ARG A 1 105 ? -4.400 -0.394 -25.002 1.00 90.00 105 ARG A C 1
ATOM 834 O O . ARG A 1 105 ? -4.522 -0.961 -26.073 1.00 90.00 105 ARG A O 1
ATOM 841 N N . SER A 1 106 ? -4.234 0.924 -24.909 1.00 87.56 106 SER A N 1
ATOM 842 C CA . SER A 1 106 ? -4.236 1.802 -26.093 1.00 87.56 106 SER A CA 1
ATOM 843 C C . SER A 1 106 ? -2.983 1.689 -26.971 1.00 87.56 106 SER A C 1
ATOM 845 O O . SER A 1 106 ? -2.924 2.312 -28.027 1.00 87.56 106 SER A O 1
ATOM 847 N N . LYS A 1 107 ? -1.951 0.972 -26.512 1.00 78.19 107 LYS A N 1
ATOM 848 C CA . LYS A 1 107 ? -0.692 0.750 -27.242 1.00 78.19 107 LYS A CA 1
ATOM 849 C C . LYS A 1 107 ? -0.613 -0.629 -27.902 1.00 78.19 107 LYS A C 1
ATOM 851 O O . LYS A 1 107 ? 0.405 -0.920 -28.527 1.00 78.19 107 LYS A O 1
ATOM 856 N N . THR A 1 108 ? -1.634 -1.459 -27.707 1.00 60.09 108 THR A N 1
ATOM 857 C CA . THR A 1 108 ? -1.770 -2.790 -28.312 1.00 60.09 108 THR A CA 1
ATOM 858 C C . THR A 1 108 ? -2.737 -2.698 -29.480 1.00 60.09 108 THR A C 1
ATOM 860 O O . THR A 1 108 ? -2.464 -3.349 -30.508 1.00 60.09 108 THR A O 1
#

pLDDT: mean 87.77, std 17.7, range [38.38, 98.62]
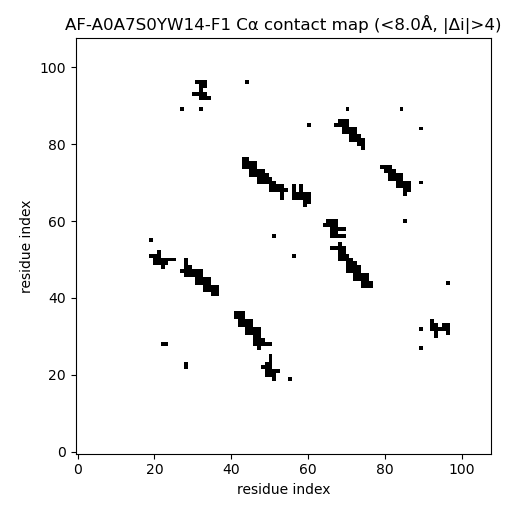
Mean predicted aligned error: 7.9 Å